Protein AF-A0A968SNZ1-F1 (afdb_monomer)

Secondary structure (DSSP, 8-state):
-EEEEEEEEEEEEEEEPTT-SSEEEEEEEEEEEEEEEEEETTEEEEEEEEE-TT--EEEEEE-TT-EEEEEEEEEEE--TTEEEEEEE-TTTSSEEEEEEE-

pLDDT: mean 97.49, std 1.75, range [88.5, 98.88]

Foldseek 3Di:
DWFPWKWAWWQKFWFAAPPHPHTDIDGHIKIWPTWTWDDAPADTWIKTWIAHPVRDIDIHTGDPDTGGDDDMDTDDDDDPQKHWDFCQDPVVRGRDIDIDTD

Solvent-accessible surface area (backbone atoms only — not comparable to full-atom values): 5648 Å² total; per-residue (Å²): 65,31,50,73,44,38,44,38,26,26,43,24,46,22,27,27,41,90,98,46,94,59,69,48,77,48,77,50,66,31,39,42,72,38,43,46,39,44,41,31,90,83,49,71,52,45,37,36,32,36,26,41,90,87,65,54,74,49,67,28,38,57,42,86,74,53,35,72,58,82,44,73,53,75,42,73,45,75,53,88,55,48,45,47,40,63,43,80,35,85,88,79,72,42,68,39,88,42,80,42,80,100

Mean predicted aligned error: 2.48 Å

Radius of gyration: 14.91 Å; Cα contacts (8 Å, |Δi|>4): 240; chains: 1; bounding box: 35×20×41 Å

Sequence (102 aa):
GFMITAVGSLSRASLRLANQSASTVYSGDFEIISLTGSLCQDGVHLHLAIADAGGHVFGGHLTAGTIIRTTAELVIGDSRCHRFSRQQDAKTGYPELMIELV

Nearest PDB structures (foldseek):
  2hx0-assembly1_A  TM=9.846E-01  e=1.342E-08  Salmonella enterica
  2p6y-assembly1_A  TM=9.732E-01  e=7.906E-08  Vibrio cholerae
  3htn-assembly1_B  TM=8.024E-01  e=1.372E-04  Bacteroides thetaiotaomicron VPI-5482
  4afx-assembly1_A  TM=2.163E-01  e=8.713E+00  Homo sapiens

Structure (mmCIF, N/CA/C/O backbone):
data_AF-A0A968SNZ1-F1
#
_entry.id   AF-A0A968SNZ1-F1
#
loop_
_atom_site.group_PDB
_atom_site.id
_atom_site.type_symbol
_atom_site.label_atom_id
_atom_site.label_alt_id
_atom_site.label_comp_id
_atom_site.label_asym_id
_atom_site.label_entity_id
_atom_site.label_seq_id
_atom_site.pdbx_PDB_ins_code
_atom_site.Cartn_x
_atom_site.Cartn_y
_atom_site.Cartn_z
_atom_site.occupancy
_atom_site.B_iso_or_equiv
_atom_site.auth_seq_id
_atom_site.auth_comp_id
_atom_site.auth_asym_id
_atom_site.auth_atom_id
_atom_site.pdbx_PDB_model_num
ATOM 1 N N . GLY A 1 1 ? -13.433 2.121 7.131 1.00 96.12 1 GLY A N 1
ATOM 2 C CA . GLY A 1 1 ? -13.531 1.331 5.889 1.00 96.12 1 GLY A CA 1
ATOM 3 C C . GLY A 1 1 ? -12.295 0.481 5.679 1.00 96.12 1 GLY A C 1
ATOM 4 O O . GLY A 1 1 ? -11.375 0.509 6.494 1.00 96.12 1 GLY A O 1
ATOM 5 N N . PHE A 1 2 ? -12.263 -0.283 4.597 1.00 98.00 2 PHE A N 1
ATOM 6 C CA . PHE A 1 2 ? -11.152 -1.168 4.245 1.00 98.00 2 PHE A CA 1
ATOM 7 C C . PHE A 1 2 ? -11.090 -1.377 2.732 1.00 98.00 2 PHE A C 1
ATOM 9 O O . PHE A 1 2 ? -12.096 -1.254 2.035 1.00 98.00 2 PHE A O 1
ATOM 16 N N . MET A 1 3 ? -9.907 -1.696 2.222 1.00 98.25 3 MET A N 1
ATOM 17 C CA . MET A 1 3 ? -9.757 -2.099 0.825 1.00 98.25 3 MET A CA 1
ATOM 18 C C . MET A 1 3 ? -10.362 -3.489 0.612 1.00 98.25 3 MET A C 1
ATOM 20 O O . MET A 1 3 ? -10.072 -4.403 1.382 1.00 98.25 3 MET A O 1
ATOM 24 N N . ILE A 1 4 ? -11.190 -3.647 -0.424 1.00 98.19 4 ILE A N 1
ATOM 25 C CA . ILE A 1 4 ? -11.703 -4.954 -0.868 1.00 98.19 4 ILE A CA 1
ATOM 26 C C . ILE A 1 4 ? -10.825 -5.492 -1.996 1.00 98.19 4 ILE A C 1
ATOM 28 O O . ILE A 1 4 ?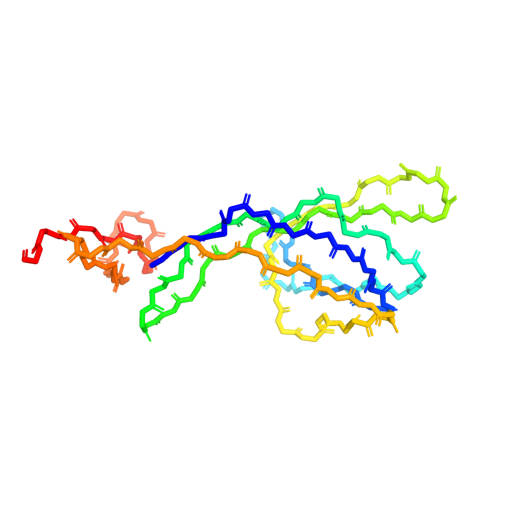 -10.379 -6.633 -1.945 1.00 98.19 4 ILE A O 1
ATOM 32 N N . THR A 1 5 ? -10.575 -4.670 -3.014 1.00 97.75 5 THR A N 1
ATOM 33 C CA . THR A 1 5 ? -9.664 -5.001 -4.111 1.00 97.75 5 THR A CA 1
ATOM 34 C C . THR A 1 5 ? -9.118 -3.730 -4.754 1.00 97.75 5 THR A C 1
ATOM 36 O O . THR A 1 5 ? -9.730 -2.659 -4.664 1.00 97.75 5 THR A O 1
ATOM 39 N N . ALA A 1 6 ? -7.958 -3.859 -5.388 1.00 98.38 6 ALA A N 1
ATOM 40 C CA . ALA A 1 6 ? -7.370 -2.845 -6.241 1.00 98.38 6 ALA A CA 1
ATOM 41 C C . ALA A 1 6 ? -6.642 -3.518 -7.402 1.00 98.38 6 ALA A C 1
ATOM 43 O O . ALA A 1 6 ? -5.816 -4.402 -7.177 1.00 98.38 6 ALA A O 1
ATOM 44 N N . VAL A 1 7 ? -6.919 -3.062 -8.617 1.00 98.44 7 VAL A N 1
ATOM 45 C CA . VAL A 1 7 ? -6.226 -3.488 -9.838 1.00 98.44 7 VAL A CA 1
ATOM 46 C C . VAL A 1 7 ? -5.834 -2.240 -10.613 1.00 98.44 7 VAL A C 1
ATOM 48 O O . VAL A 1 7 ? -6.547 -1.240 -10.590 1.00 98.44 7 VAL A O 1
ATOM 51 N N . GLY A 1 8 ? -4.686 -2.250 -11.274 1.00 98.69 8 GLY A N 1
ATOM 52 C CA . GLY A 1 8 ? -4.235 -1.103 -12.046 1.00 98.69 8 GLY A CA 1
ATOM 53 C C . GLY A 1 8 ? -2.731 -1.088 -12.204 1.00 98.69 8 GLY A C 1
ATOM 54 O O . GLY A 1 8 ? -2.070 -2.100 -12.003 1.00 98.69 8 GLY A O 1
ATOM 55 N N . SER A 1 9 ? -2.184 0.078 -12.524 1.00 98.75 9 SER A N 1
ATOM 56 C CA . SER A 1 9 ? -0.765 0.210 -12.820 1.00 98.75 9 SER A CA 1
ATOM 57 C C . SER A 1 9 ? -0.154 1.497 -12.285 1.00 98.75 9 SER A C 1
ATOM 59 O O . SER A 1 9 ? -0.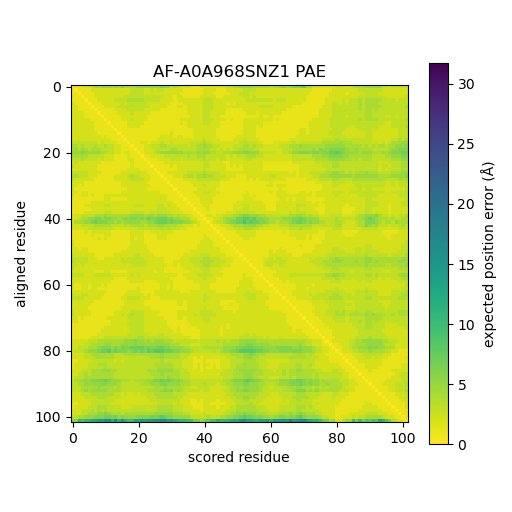820 2.525 -12.133 1.00 98.75 9 SER A O 1
ATOM 61 N N . LEU A 1 10 ? 1.149 1.447 -12.020 1.00 98.81 10 LEU A N 1
ATOM 62 C CA . LEU A 1 10 ? 1.924 2.545 -11.452 1.00 98.81 10 LEU A CA 1
ATOM 63 C C . LEU A 1 10 ? 3.134 2.851 -12.337 1.00 98.81 10 LEU A C 1
ATOM 65 O O . LEU A 1 10 ? 3.712 1.948 -12.939 1.00 98.81 10 LEU A O 1
ATOM 69 N N . SER A 1 11 ? 3.499 4.130 -12.417 1.00 98.62 11 SER A N 1
ATOM 70 C CA . SER A 1 11 ? 4.734 4.612 -13.066 1.00 98.62 11 SER A CA 1
ATOM 71 C C . SER A 1 11 ? 5.827 4.875 -12.028 1.00 98.62 11 SER A C 1
ATOM 73 O O . SER A 1 11 ? 7.019 4.980 -12.329 1.00 98.62 11 SER A O 1
ATOM 75 N N . ARG A 1 12 ? 5.397 4.993 -10.768 1.00 98.62 12 ARG A N 1
ATOM 76 C CA . ARG A 1 12 ? 6.238 5.153 -9.594 1.00 98.62 12 ARG A CA 1
ATOM 77 C C . ARG A 1 12 ? 5.550 4.539 -8.382 1.00 98.62 12 ARG A C 1
ATOM 79 O O . ARG A 1 12 ? 4.395 4.861 -8.115 1.00 98.62 12 ARG A O 1
ATOM 86 N N . ALA A 1 13 ? 6.271 3.742 -7.605 1.00 98.56 13 ALA A N 1
ATOM 87 C CA . ALA A 1 13 ? 5.828 3.237 -6.311 1.00 98.56 13 ALA A CA 1
ATOM 88 C C . ALA A 1 13 ? 6.753 3.730 -5.192 1.00 98.56 13 ALA A C 1
ATOM 90 O O . ALA A 1 13 ? 7.976 3.663 -5.298 1.00 98.56 13 ALA A O 1
ATOM 91 N N . SER A 1 14 ? 6.161 4.239 -4.116 1.00 98.62 14 SER A N 1
ATOM 92 C CA . SER A 1 14 ? 6.842 4.689 -2.901 1.00 98.62 14 SER A CA 1
ATOM 93 C C . SER A 1 14 ? 6.435 3.756 -1.765 1.00 98.62 14 SER A C 1
ATOM 95 O O . SER A 1 14 ? 5.263 3.730 -1.379 1.00 98.62 14 SER A O 1
ATOM 97 N N . LEU A 1 15 ? 7.381 2.947 -1.283 1.00 98.69 15 LEU A N 1
ATOM 98 C CA . LEU A 1 15 ? 7.136 1.901 -0.292 1.00 98.69 15 LEU A CA 1
ATOM 99 C C . LEU A 1 15 ? 8.139 2.005 0.854 1.00 98.69 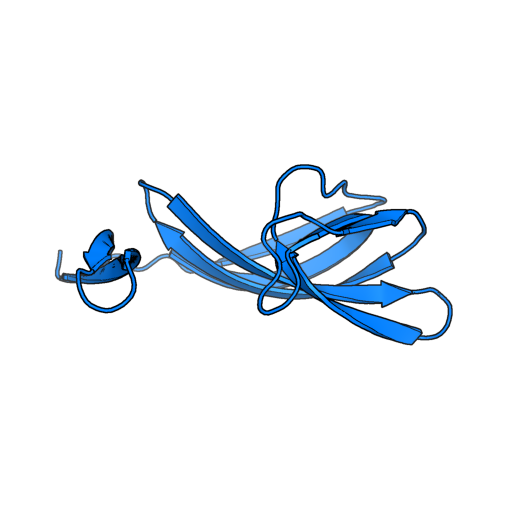15 LEU A C 1
ATOM 101 O O . LEU A 1 15 ? 9.347 1.999 0.632 1.00 98.69 15 LEU A O 1
ATOM 105 N N . ARG A 1 16 ? 7.664 2.018 2.097 1.00 98.56 16 ARG A N 1
ATOM 106 C CA . ARG A 1 16 ? 8.519 1.801 3.269 1.00 98.56 16 ARG A CA 1
ATOM 107 C C . ARG A 1 16 ? 8.618 0.304 3.549 1.00 98.56 16 ARG A C 1
ATOM 109 O O . ARG A 1 16 ? 7.612 -0.356 3.815 1.00 98.56 16 ARG A O 1
ATOM 116 N N . LEU A 1 17 ? 9.834 -0.226 3.453 1.00 98.25 17 LEU A N 1
ATOM 117 C CA . LEU A 1 17 ? 10.111 -1.649 3.643 1.00 98.25 17 LEU A CA 1
ATOM 118 C C . LEU A 1 17 ? 10.153 -2.020 5.132 1.00 98.25 17 LEU A C 1
ATOM 120 O O . LEU A 1 17 ? 10.221 -1.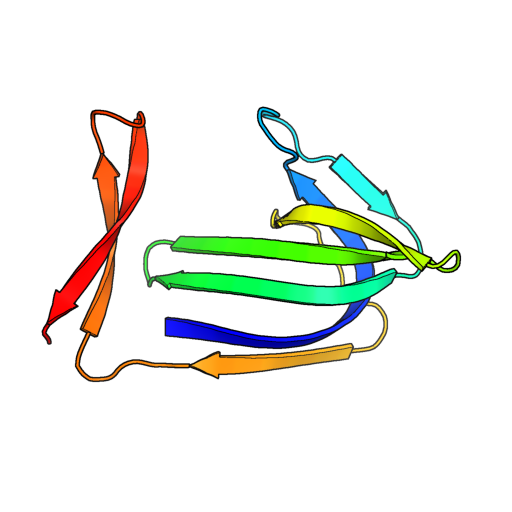155 6.010 1.00 98.25 17 LEU A O 1
ATOM 124 N N . ALA A 1 18 ? 10.106 -3.322 5.417 1.00 97.19 18 ALA A N 1
ATOM 125 C CA . ALA A 1 18 ? 10.122 -3.835 6.782 1.00 97.19 18 ALA A CA 1
ATOM 126 C C . ALA A 1 18 ? 11.346 -3.324 7.561 1.00 97.19 18 ALA A C 1
ATOM 128 O O . ALA A 1 18 ? 12.481 -3.418 7.092 1.00 97.19 18 ALA A O 1
ATOM 129 N N . ASN A 1 19 ? 11.093 -2.793 8.761 1.00 94.69 19 ASN A N 1
ATOM 130 C CA . ASN A 1 19 ? 12.104 -2.224 9.654 1.00 94.69 19 ASN A CA 1
ATOM 131 C C . ASN A 1 19 ? 12.951 -1.089 9.036 1.00 94.69 19 ASN A C 1
ATOM 133 O O . ASN A 1 19 ? 14.084 -0.860 9.452 1.00 94.69 19 ASN A O 1
ATOM 137 N N . GLN A 1 20 ? 12.417 -0.378 8.039 1.00 96.12 20 GLN A N 1
ATOM 138 C CA . GLN A 1 20 ? 13.047 0.812 7.470 1.00 96.12 20 GLN A CA 1
ATOM 139 C C . GLN A 1 20 ? 12.290 2.067 7.893 1.00 96.12 20 GLN A C 1
ATOM 141 O O . GLN A 1 20 ? 11.061 2.086 7.913 1.00 96.12 20 GLN A O 1
ATOM 146 N N . SER A 1 21 ? 13.021 3.134 8.211 1.00 94.00 21 SER A N 1
ATOM 147 C CA . SER A 1 21 ? 12.437 4.447 8.515 1.00 94.00 21 SER A CA 1
ATOM 148 C C . SER A 1 21 ? 12.129 5.242 7.243 1.00 94.00 21 SER A C 1
ATOM 150 O O . SER A 1 21 ? 11.105 5.922 7.170 1.00 94.00 21 SER A O 1
ATOM 152 N N . ALA A 1 22 ? 12.987 5.121 6.226 1.00 97.06 22 ALA A N 1
ATOM 153 C CA . ALA A 1 22 ? 12.852 5.793 4.941 1.00 97.06 22 ALA A CA 1
ATOM 154 C C . ALA A 1 22 ? 12.031 4.972 3.934 1.00 97.06 22 ALA A C 1
ATOM 156 O O . ALA A 1 22 ? 11.982 3.743 3.982 1.00 97.06 22 ALA A O 1
ATOM 157 N N . SER A 1 23 ? 11.391 5.673 2.999 1.00 97.94 23 SER A N 1
ATOM 158 C CA . SER A 1 23 ? 10.694 5.051 1.869 1.00 97.94 23 SER A CA 1
ATOM 159 C C . SER A 1 23 ? 11.671 4.754 0.734 1.00 97.94 23 SER A C 1
ATOM 161 O O . SER A 1 23 ? 12.494 5.597 0.378 1.00 97.94 23 SER A O 1
ATOM 163 N N . THR A 1 24 ? 11.549 3.576 0.134 1.00 98.44 24 THR A N 1
ATOM 164 C CA . THR A 1 24 ? 12.201 3.204 -1.119 1.00 98.44 24 THR A CA 1
ATOM 165 C C . THR A 1 24 ? 11.307 3.603 -2.287 1.00 98.44 24 THR A C 1
ATOM 167 O O . THR A 1 24 ? 10.095 3.382 -2.268 1.00 98.44 24 THR A O 1
ATOM 170 N N . VAL A 1 25 ? 11.909 4.210 -3.308 1.00 98.56 25 VAL A N 1
ATOM 171 C CA . VAL A 1 25 ? 11.211 4.651 -4.516 1.00 98.56 25 VAL A CA 1
ATOM 172 C C . VAL A 1 25 ? 11.585 3.735 -5.668 1.00 98.56 25 VAL A C 1
ATOM 174 O O . VAL A 1 25 ? 12.760 3.604 -6.001 1.00 98.56 25 VAL A O 1
ATOM 177 N N . TYR A 1 26 ? 10.571 3.160 -6.298 1.00 98.25 26 TYR A N 1
ATOM 178 C CA . TYR A 1 26 ? 10.679 2.366 -7.510 1.00 98.25 26 TYR A CA 1
ATOM 179 C C . TYR A 1 26 ? 10.074 3.168 -8.660 1.00 98.25 26 TYR A C 1
ATOM 181 O O . TYR A 1 26 ? 8.936 3.626 -8.558 1.00 98.25 26 TYR A O 1
ATOM 189 N N . SER A 1 27 ? 10.825 3.350 -9.742 1.00 98.25 27 SER A N 1
ATOM 190 C CA . SER A 1 27 ? 10.364 4.027 -10.960 1.00 98.25 27 SER A CA 1
ATOM 191 C C . SER A 1 27 ? 10.404 3.041 -12.120 1.00 98.25 27 SER A C 1
ATOM 193 O O . SER A 1 27 ? 11.383 2.311 -12.262 1.00 98.25 27 SER A O 1
ATOM 195 N N . GLY A 1 28 ? 9.353 3.023 -12.934 1.00 97.31 28 GLY A N 1
ATOM 196 C CA . GLY A 1 28 ? 9.174 2.049 -14.007 1.00 97.31 28 GLY A CA 1
ATOM 197 C C . GLY A 1 28 ? 7.707 1.678 -14.182 1.00 97.31 28 GLY A C 1
ATOM 198 O O . GLY A 1 28 ? 6.839 2.219 -13.497 1.00 97.31 28 GLY A O 1
ATOM 199 N N . ASP A 1 29 ? 7.438 0.747 -15.089 1.00 98.50 29 ASP A N 1
ATOM 200 C CA . ASP A 1 29 ? 6.086 0.261 -15.332 1.00 98.50 29 ASP A CA 1
ATOM 201 C C . ASP A 1 29 ? 5.782 -0.909 -14.399 1.00 98.50 29 ASP A C 1
ATOM 203 O O . ASP A 1 29 ? 6.407 -1.967 -14.487 1.00 98.50 29 ASP A O 1
ATOM 207 N N . PHE A 1 30 ? 4.813 -0.707 -13.508 1.00 98.81 30 PHE A N 1
ATOM 208 C CA . PHE A 1 30 ? 4.386 -1.717 -12.549 1.00 98.81 30 PHE A CA 1
ATOM 209 C C . PHE A 1 30 ? 2.898 -2.027 -12.675 1.00 98.81 30 PHE A C 1
ATOM 211 O O . PHE A 1 30 ? 2.100 -1.129 -12.954 1.00 98.81 30 PHE A O 1
ATOM 218 N N . GLU A 1 31 ? 2.529 -3.270 -12.387 1.00 98.88 31 GLU A N 1
ATOM 219 C CA . GLU A 1 31 ? 1.147 -3.699 -12.158 1.00 98.88 31 GLU A CA 1
ATOM 220 C C . GLU A 1 31 ? 0.866 -3.775 -10.650 1.00 98.88 31 GLU A C 1
ATOM 222 O O . GLU A 1 31 ? 1.704 -4.239 -9.873 1.00 98.88 31 GLU A O 1
ATOM 227 N N . ILE A 1 32 ? -0.308 -3.311 -10.221 1.00 98.81 32 ILE A N 1
ATOM 228 C CA . ILE A 1 32 ? -0.800 -3.446 -8.845 1.00 98.81 32 ILE A CA 1
ATOM 229 C C . ILE A 1 32 ? -1.293 -4.881 -8.671 1.00 98.81 32 ILE A C 1
ATOM 231 O O . ILE A 1 32 ? -2.289 -5.276 -9.271 1.00 98.81 32 ILE A O 1
ATOM 235 N N . ILE A 1 33 ? -0.609 -5.647 -7.823 1.00 98.56 33 ILE A N 1
ATOM 236 C CA . ILE A 1 33 ? -0.972 -7.038 -7.519 1.00 98.56 33 ILE A CA 1
ATOM 237 C C . ILE A 1 33 ? -1.934 -7.101 -6.335 1.00 98.56 33 ILE A C 1
ATOM 239 O O . ILE A 1 33 ? -2.865 -7.904 -6.324 1.00 98.56 33 ILE A O 1
ATOM 243 N N . SER A 1 34 ? -1.722 -6.254 -5.327 1.00 98.38 34 SER A N 1
ATOM 244 C CA . SER A 1 34 ? -2.657 -6.094 -4.215 1.00 98.38 34 SER A CA 1
ATOM 245 C C . SER A 1 34 ? -2.480 -4.749 -3.520 1.00 98.38 34 SER A C 1
ATOM 247 O O . SER A 1 34 ? -1.366 -4.249 -3.377 1.00 98.38 34 SER A O 1
ATOM 249 N N . LEU A 1 35 ? -3.587 -4.180 -3.044 1.00 98.62 35 LEU A N 1
ATOM 250 C CA . LEU A 1 35 ? -3.605 -3.053 -2.114 1.00 98.62 35 LEU A CA 1
ATOM 251 C C . LEU A 1 35 ? -4.535 -3.419 -0.963 1.00 98.62 35 LEU A C 1
ATOM 253 O O . LEU A 1 35 ? -5.749 -3.515 -1.142 1.00 98.62 35 LEU A O 1
ATOM 257 N N . THR A 1 36 ? -3.965 -3.601 0.220 1.00 98.50 36 THR A N 1
ATOM 258 C CA . THR A 1 36 ? -4.693 -4.090 1.390 1.00 98.50 36 THR A CA 1
ATOM 259 C C . THR A 1 36 ? -4.525 -3.122 2.538 1.00 98.50 36 THR A C 1
ATOM 261 O O . THR A 1 36 ? -3.427 -2.630 2.793 1.00 98.50 36 THR A O 1
ATOM 264 N N . GLY A 1 37 ? -5.601 -2.885 3.279 1.00 98.12 37 GLY A N 1
ATOM 265 C CA . GLY A 1 37 ? -5.497 -2.181 4.542 1.00 98.12 37 GLY A CA 1
ATOM 266 C C . GLY A 1 37 ? -6.781 -1.513 4.993 1.00 98.12 37 GLY A C 1
ATOM 267 O O . GLY A 1 37 ? -7.840 -1.640 4.376 1.00 98.12 37 GLY A O 1
ATOM 268 N N . SER A 1 38 ? -6.662 -0.803 6.108 1.00 98.25 38 SER A N 1
ATOM 269 C CA . SER A 1 38 ? -7.760 -0.124 6.794 1.00 98.25 38 SER A CA 1
ATOM 270 C C . SER A 1 38 ? -7.739 1.376 6.515 1.00 98.25 38 SER A C 1
ATOM 272 O O . SER A 1 38 ? -6.671 1.998 6.523 1.00 98.25 38 SER A O 1
ATOM 274 N N . LEU A 1 39 ? -8.929 1.946 6.360 1.00 97.31 39 LEU A N 1
ATOM 275 C CA . LEU A 1 39 ? -9.166 3.367 6.149 1.00 97.31 39 LEU A CA 1
ATOM 276 C C . LEU A 1 39 ? -9.919 3.931 7.362 1.00 97.31 39 LEU A C 1
ATOM 278 O O . LEU A 1 39 ? -11.080 3.568 7.585 1.00 97.31 39 LEU A O 1
ATOM 282 N N . CYS A 1 40 ? -9.268 4.804 8.125 1.00 95.50 40 CYS A N 1
ATOM 283 C CA . CYS A 1 40 ? -9.840 5.526 9.263 1.00 95.50 40 CYS A CA 1
ATOM 284 C C . CYS A 1 40 ? -9.904 7.030 8.936 1.00 95.50 40 CYS A C 1
ATOM 286 O O . CYS A 1 40 ? -9.191 7.505 8.052 1.00 95.50 40 CYS A O 1
ATOM 288 N N . GLN A 1 41 ? -10.750 7.795 9.635 1.00 88.50 41 GLN A N 1
ATOM 289 C CA . GLN A 1 41 ? -10.839 9.252 9.418 1.00 88.50 41 GLN A CA 1
ATOM 290 C C . GLN A 1 41 ? -9.560 9.996 9.832 1.00 88.50 41 GLN A C 1
ATOM 292 O O . GLN A 1 41 ? -9.232 11.030 9.261 1.00 88.50 41 GLN A O 1
ATOM 297 N N . ASP A 1 42 ? -8.845 9.456 10.812 1.00 92.50 42 ASP A N 1
ATOM 298 C CA . ASP A 1 42 ? -7.610 9.982 11.393 1.00 92.50 42 ASP A CA 1
ATOM 299 C C . ASP A 1 42 ? -6.338 9.369 10.782 1.00 92.50 42 ASP A C 1
ATOM 301 O O . ASP A 1 42 ? -5.226 9.728 11.167 1.00 92.50 42 ASP A O 1
ATOM 305 N N . GLY A 1 43 ? -6.473 8.469 9.805 1.00 93.94 43 GLY A N 1
ATOM 306 C CA . GLY A 1 43 ? -5.335 7.909 9.088 1.00 93.94 43 GLY A CA 1
ATOM 307 C C . GLY A 1 43 ? -5.654 6.634 8.317 1.00 93.94 43 GLY A C 1
ATOM 308 O O . GLY A 1 43 ? -6.622 5.924 8.578 1.00 93.94 43 GLY A O 1
ATOM 309 N N . VAL A 1 44 ? -4.788 6.302 7.366 1.00 96.81 44 VAL A N 1
ATOM 310 C CA . VAL A 1 44 ? -4.858 5.048 6.609 1.00 96.81 44 VAL A CA 1
ATOM 311 C C . VAL A 1 44 ? -3.632 4.199 6.912 1.00 96.81 44 VAL A C 1
ATOM 313 O O . VAL A 1 44 ? -2.551 4.722 7.171 1.00 96.81 44 VAL A O 1
ATOM 316 N N . HIS A 1 45 ? -3.789 2.881 6.860 1.00 98.31 45 HIS A N 1
ATOM 317 C CA . HIS A 1 45 ? -2.664 1.951 6.898 1.00 98.31 45 HIS A CA 1
ATOM 318 C C . HIS A 1 45 ? -2.841 0.985 5.741 1.00 98.31 45 HIS A C 1
ATOM 320 O O . HIS A 1 45 ? -3.693 0.101 5.808 1.00 98.31 45 HIS A O 1
ATOM 326 N N . LEU A 1 46 ? -2.069 1.208 4.680 1.00 98.56 46 LEU A N 1
ATOM 327 C CA . LEU A 1 46 ? -2.155 0.474 3.427 1.00 98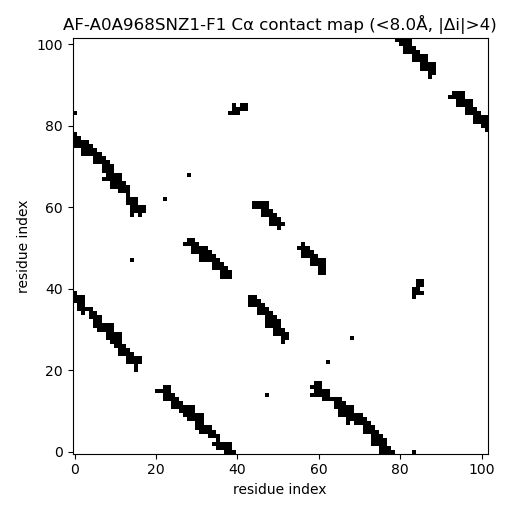.56 46 LEU A CA 1
ATOM 328 C C . LEU A 1 46 ? -0.817 -0.193 3.125 1.00 98.56 46 LEU A C 1
ATOM 330 O O . LEU A 1 46 ? 0.234 0.440 3.212 1.00 98.56 46 LEU A O 1
ATOM 334 N N . HIS A 1 47 ? -0.863 -1.463 2.752 1.00 98.81 47 HIS A N 1
ATOM 335 C CA . HIS A 1 47 ? 0.251 -2.200 2.174 1.00 98.81 47 HIS A CA 1
ATOM 336 C C . HIS A 1 47 ? -0.039 -2.454 0.698 1.00 98.81 47 HIS A C 1
ATOM 338 O O . HIS A 1 47 ? -1.178 -2.736 0.324 1.00 98.81 47 HIS A O 1
ATOM 344 N N . LEU A 1 48 ? 0.994 -2.344 -0.128 1.00 98.81 48 LEU A N 1
ATOM 345 C CA . LEU A 1 48 ? 0.914 -2.476 -1.577 1.00 98.81 48 LEU A CA 1
ATOM 346 C C . LEU A 1 48 ? 1.934 -3.522 -2.034 1.00 98.81 48 LEU A C 1
ATOM 348 O O . LEU A 1 48 ? 3.091 -3.466 -1.611 1.00 98.81 48 LEU A O 1
ATOM 352 N N . ALA A 1 49 ? 1.507 -4.437 -2.903 1.00 98.75 49 ALA A N 1
ATOM 353 C CA . ALA A 1 49 ? 2.384 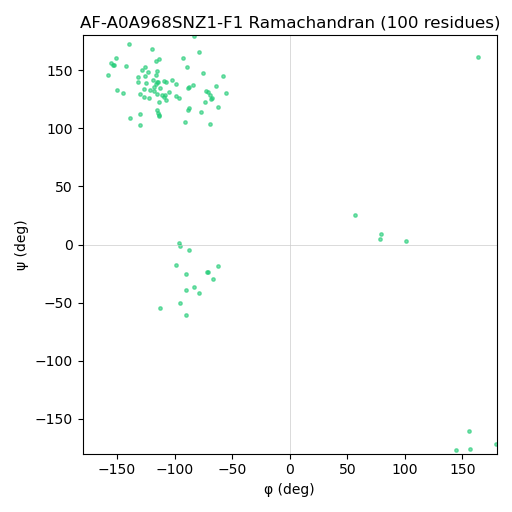-5.298 -3.688 1.00 98.75 49 ALA A CA 1
ATOM 354 C C . ALA A 1 49 ? 2.279 -4.933 -5.175 1.00 98.75 49 ALA A C 1
ATOM 356 O O . ALA A 1 49 ? 1.177 -4.762 -5.705 1.00 98.75 49 ALA A O 1
ATOM 357 N N . ILE A 1 50 ? 3.426 -4.829 -5.840 1.00 98.81 50 ILE A N 1
ATOM 358 C CA . ILE A 1 50 ? 3.556 -4.468 -7.255 1.00 98.81 50 ILE A CA 1
ATOM 359 C C . ILE A 1 50 ? 4.417 -5.494 -7.983 1.00 98.81 50 ILE A C 1
ATOM 361 O O . ILE A 1 50 ? 5.326 -6.050 -7.372 1.00 98.81 50 ILE A O 1
ATOM 365 N N . ALA A 1 51 ? 4.173 -5.701 -9.273 1.00 98.81 51 ALA A N 1
ATOM 366 C CA . ALA A 1 51 ? 5.033 -6.505 -10.138 1.00 98.81 51 ALA A CA 1
ATOM 367 C C . ALA A 1 51 ? 5.658 -5.646 -11.239 1.00 98.81 51 ALA A C 1
ATOM 369 O O . ALA A 1 51 ? 4.973 -4.801 -11.815 1.00 98.81 51 ALA A O 1
ATOM 370 N N . ASP A 1 52 ? 6.943 -5.856 -11.521 1.00 98.56 52 ASP A N 1
ATOM 371 C CA . ASP A 1 52 ? 7.629 -5.244 -12.665 1.00 98.56 52 ASP A CA 1
ATOM 372 C C . ASP A 1 52 ? 7.402 -6.026 -13.974 1.00 98.56 52 ASP A C 1
ATOM 374 O O . ASP A 1 52 ? 6.751 -7.073 -13.999 1.00 98.56 52 ASP A O 1
ATOM 378 N N . ALA A 1 53 ? 7.978 -5.539 -15.077 1.00 97.69 53 ALA A N 1
ATOM 379 C CA . ALA A 1 53 ? 7.902 -6.190 -16.388 1.00 97.69 53 ALA A CA 1
ATOM 380 C C . ALA A 1 53 ? 8.548 -7.593 -16.444 1.00 97.69 53 ALA A C 1
ATOM 382 O O . ALA A 1 53 ? 8.261 -8.360 -17.362 1.00 97.69 53 ALA A O 1
ATOM 383 N N . GLY A 1 54 ? 9.419 -7.933 -15.488 1.00 98.06 54 GLY A N 1
ATOM 384 C CA . GLY A 1 54 ? 9.995 -9.270 -15.333 1.00 98.06 54 GLY A CA 1
ATOM 385 C C . GLY A 1 54 ? 9.136 -10.207 -14.478 1.00 98.06 54 GLY A C 1
ATOM 386 O O . GLY A 1 54 ? 9.473 -11.381 -14.343 1.00 98.06 54 GLY A O 1
ATOM 387 N N . GLY A 1 55 ? 8.040 -9.709 -13.900 1.00 97.75 55 GLY A N 1
ATOM 388 C CA . GLY A 1 55 ? 7.188 -10.443 -12.970 1.00 97.75 55 GLY A CA 1
ATOM 389 C C . GLY A 1 55 ? 7.737 -10.509 -11.542 1.00 97.75 55 GLY A C 1
ATOM 390 O O . GLY A 1 55 ? 7.185 -11.243 -10.721 1.00 97.75 55 GLY A O 1
ATOM 391 N N . HIS A 1 56 ? 8.799 -9.765 -11.209 1.00 98.44 56 HIS A N 1
ATOM 392 C CA . HIS A 1 56 ? 9.291 -9.703 -9.834 1.00 98.44 56 HIS A CA 1
ATOM 393 C C . HIS A 1 56 ? 8.338 -8.882 -8.978 1.00 98.44 56 HIS A C 1
ATOM 395 O O . HIS A 1 56 ? 7.962 -7.769 -9.346 1.00 98.44 56 HIS A O 1
ATOM 401 N N . VAL A 1 57 ? 7.980 -9.426 -7.814 1.00 98.56 57 VAL A N 1
ATOM 402 C CA . VAL A 1 57 ? 7.044 -8.783 -6.893 1.00 98.56 57 VAL A CA 1
ATOM 403 C C . VAL A 1 57 ? 7.794 -8.064 -5.779 1.00 98.56 57 VAL A C 1
ATOM 405 O O . VAL A 1 57 ? 8.600 -8.658 -5.063 1.00 98.56 57 VAL A O 1
ATOM 408 N N . PHE A 1 58 ? 7.463 -6.792 -5.594 1.00 97.00 58 PHE A N 1
ATOM 409 C CA . PHE A 1 58 ? 7.942 -5.947 -4.506 1.00 97.00 58 PHE A CA 1
ATOM 410 C C . PHE A 1 58 ? 6.759 -5.549 -3.633 1.00 97.00 58 PHE A C 1
ATOM 412 O O . PHE A 1 58 ? 5.655 -5.344 -4.135 1.00 97.00 58 PHE A O 1
ATOM 419 N N . GLY A 1 59 ? 6.971 -5.411 -2.326 1.00 98.44 59 GLY A N 1
ATOM 420 C CA . GLY A 1 59 ? 5.893 -5.028 -1.426 1.00 98.44 59 GLY A CA 1
ATOM 421 C C . GLY A 1 59 ? 6.370 -4.308 -0.178 1.00 98.44 59 GLY A C 1
ATOM 422 O O . GLY A 1 59 ? 7.509 -4.464 0.262 1.00 98.44 59 GLY A O 1
ATOM 423 N N . GLY A 1 60 ? 5.481 -3.502 0.391 1.00 98.56 60 GLY A N 1
ATOM 424 C CA . GLY A 1 60 ? 5.760 -2.747 1.604 1.00 98.56 60 GLY A CA 1
ATOM 425 C C . GLY A 1 60 ? 4.593 -1.873 2.040 1.00 98.56 60 GLY A C 1
ATOM 426 O O . GLY A 1 60 ? 3.492 -1.938 1.490 1.00 98.56 60 GLY A O 1
ATOM 427 N N . HIS A 1 61 ? 4.855 -1.038 3.040 1.00 98.62 61 HIS A N 1
ATOM 428 C CA . HIS A 1 61 ? 3.911 -0.036 3.512 1.00 98.62 61 HIS A CA 1
ATOM 429 C C . HIS A 1 61 ? 3.831 1.107 2.495 1.00 98.62 61 HIS A C 1
ATOM 431 O O . HIS A 1 61 ? 4.851 1.718 2.174 1.00 98.62 61 HIS A O 1
ATOM 437 N N . LEU A 1 62 ? 2.634 1.394 1.983 1.00 98.50 62 LEU A N 1
ATOM 438 C CA . LEU A 1 62 ? 2.415 2.434 0.984 1.00 98.50 62 LEU A CA 1
ATOM 439 C C . LEU A 1 62 ? 2.668 3.815 1.592 1.00 98.50 62 LEU A C 1
ATOM 441 O O . LEU A 1 62 ? 2.055 4.189 2.590 1.00 98.50 62 LEU A O 1
ATOM 445 N N . THR A 1 63 ? 3.536 4.594 0.955 1.00 98.12 63 THR A N 1
ATOM 446 C CA . THR A 1 63 ? 3.849 5.967 1.359 1.00 98.12 63 THR A CA 1
ATOM 447 C C . THR A 1 63 ? 3.505 6.968 0.261 1.00 98.12 63 THR A C 1
ATOM 449 O O . THR A 1 63 ?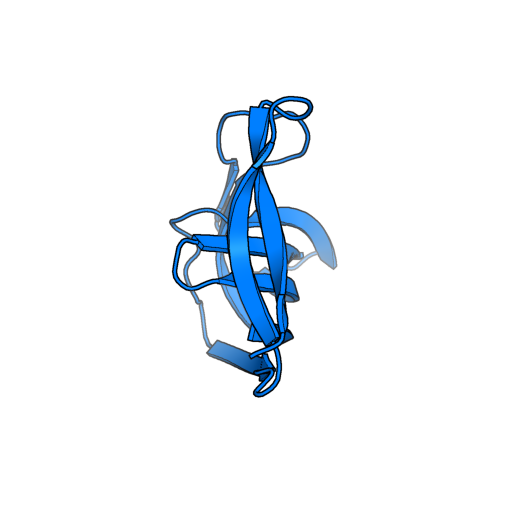 3.213 6.612 -0.883 1.00 98.12 63 THR A O 1
ATOM 452 N N . ALA A 1 64 ? 3.529 8.257 0.608 1.00 97.19 64 ALA A N 1
ATOM 453 C CA . ALA A 1 64 ? 3.259 9.323 -0.348 1.00 97.19 64 ALA A CA 1
ATOM 454 C C . ALA A 1 64 ? 4.236 9.276 -1.539 1.00 97.19 64 ALA A C 1
ATOM 456 O O . ALA A 1 64 ? 5.421 8.954 -1.397 1.00 97.19 64 ALA A O 1
ATOM 457 N N . GLY A 1 65 ? 3.729 9.624 -2.724 1.00 97.25 65 GLY A N 1
ATOM 458 C CA . GLY A 1 65 ? 4.513 9.672 -3.958 1.00 97.25 65 GLY A CA 1
ATOM 459 C C . GLY A 1 65 ? 4.351 8.472 -4.898 1.00 97.25 65 GLY A C 1
ATOM 460 O O . GLY A 1 65 ? 5.003 8.441 -5.939 1.00 97.25 65 GLY A O 1
ATOM 461 N N . THR A 1 66 ? 3.493 7.509 -4.584 1.00 98.50 66 THR A N 1
ATOM 462 C CA . THR A 1 66 ? 3.058 6.506 -5.567 1.00 98.50 66 THR A CA 1
ATOM 463 C C . THR A 1 66 ? 2.175 7.167 -6.633 1.00 98.50 66 THR A C 1
ATOM 465 O O . THR A 1 66 ? 1.244 7.889 -6.283 1.00 98.50 66 THR A O 1
ATOM 468 N N . ILE A 1 67 ? 2.481 6.955 -7.917 1.00 98.62 67 ILE A N 1
ATOM 469 C CA . ILE A 1 67 ? 1.833 7.615 -9.061 1.00 98.62 67 ILE A CA 1
ATOM 470 C C . ILE A 1 67 ? 1.226 6.563 -9.988 1.00 98.62 67 ILE A C 1
ATOM 472 O O . ILE A 1 67 ? 1.921 5.654 -10.448 1.00 98.62 67 ILE A O 1
ATOM 476 N N . ILE A 1 68 ? -0.068 6.716 -10.272 1.00 98.75 68 ILE A N 1
ATOM 477 C CA . ILE A 1 68 ? -0.810 5.887 -11.228 1.00 98.75 68 ILE A CA 1
ATOM 478 C C . ILE A 1 68 ? -0.244 6.100 -12.635 1.00 98.75 68 ILE A C 1
ATOM 480 O O . ILE A 1 68 ? 0.021 7.235 -13.032 1.00 98.75 68 ILE A O 1
ATOM 484 N N . ARG A 1 69 ? -0.063 5.013 -13.393 1.00 98.56 69 ARG A N 1
ATOM 485 C CA . ARG A 1 69 ? 0.380 5.066 -14.794 1.00 98.56 69 ARG A CA 1
ATOM 486 C C . ARG A 1 69 ? -0.795 5.144 -15.754 1.00 98.56 69 ARG A C 1
ATOM 488 O O . ARG A 1 69 ? -0.891 6.116 -16.494 1.00 98.56 69 ARG A O 1
ATOM 495 N N . THR A 1 70 ? -1.675 4.141 -15.749 1.00 98.56 70 THR A N 1
ATOM 496 C CA . THR A 1 70 ? -2.867 4.124 -16.618 1.00 98.56 70 THR A CA 1
ATOM 497 C C . THR A 1 70 ? -4.163 4.239 -15.829 1.00 98.56 70 THR A C 1
ATOM 499 O O . THR A 1 70 ? -4.959 5.133 -16.092 1.00 98.56 70 THR A O 1
ATOM 502 N N . THR A 1 71 ? -4.376 3.357 -14.853 1.00 98.62 71 THR A N 1
ATOM 503 C CA . THR A 1 71 ? -5.591 3.312 -14.034 1.00 98.62 71 THR A CA 1
ATOM 504 C C . THR A 1 71 ? -5.293 2.753 -12.648 1.00 98.62 71 THR A C 1
ATOM 506 O O . THR A 1 71 ? -4.2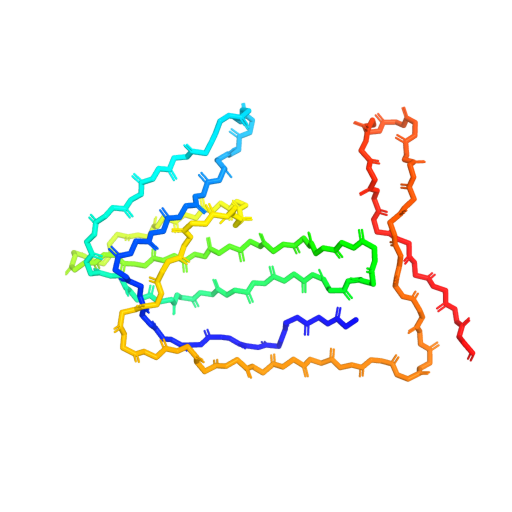85 2.074 -12.444 1.00 98.62 71 THR A O 1
ATOM 509 N N . ALA A 1 72 ? -6.191 3.026 -11.709 1.00 98.50 72 ALA A N 1
ATOM 510 C CA . ALA A 1 72 ? -6.329 2.290 -10.464 1.00 98.50 72 ALA A CA 1
ATOM 511 C C . ALA A 1 72 ? -7.825 2.106 -10.192 1.00 98.50 72 ALA A C 1
ATOM 513 O O . ALA A 1 72 ? -8.542 3.053 -9.872 1.00 98.50 72 ALA A O 1
ATOM 514 N N . GLU A 1 73 ? -8.294 0.878 -10.345 1.00 98.62 73 GLU A N 1
ATOM 515 C CA . GLU A 1 73 ? -9.664 0.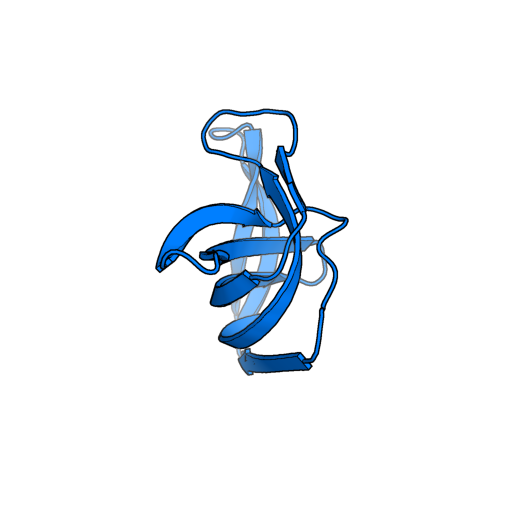458 -10.100 1.00 98.62 73 GLU A CA 1
ATOM 516 C C . GLU A 1 73 ? -9.765 -0.002 -8.650 1.00 98.62 73 GLU A C 1
ATOM 518 O O . GLU A 1 73 ? -9.251 -1.059 -8.283 1.00 98.62 73 GLU A O 1
ATOM 523 N N . LEU A 1 74 ? -10.376 0.827 -7.804 1.00 98.50 74 LEU A N 1
ATOM 524 C CA . LEU A 1 74 ? -10.415 0.628 -6.358 1.00 98.50 74 LEU A CA 1
ATOM 525 C C . LEU A 1 74 ? -11.828 0.275 -5.903 1.00 98.50 74 LEU A C 1
ATOM 527 O O . LEU A 1 74 ? -12.776 1.013 -6.170 1.00 98.50 74 LEU A O 1
ATOM 531 N N . VAL A 1 75 ? -11.957 -0.808 -5.139 1.00 98.56 75 VAL A N 1
ATOM 532 C CA . VAL A 1 75 ? -13.198 -1.157 -4.439 1.00 98.56 75 VAL A CA 1
ATOM 533 C C . VAL A 1 75 ? -12.959 -1.049 -2.942 1.00 98.56 75 VAL A C 1
ATOM 535 O O . VAL A 1 75 ? -12.081 -1.712 -2.381 1.00 98.56 75 VAL A O 1
ATOM 538 N N . ILE A 1 76 ? -13.761 -0.212 -2.290 1.00 98.31 76 ILE A N 1
ATOM 539 C CA . ILE A 1 76 ? -13.651 0.089 -0.864 1.00 98.31 76 ILE A CA 1
ATOM 540 C C . ILE A 1 76 ? -14.902 -0.415 -0.152 1.00 98.31 76 ILE A C 1
ATOM 542 O O . ILE A 1 76 ? -16.026 -0.114 -0.550 1.00 98.31 76 ILE A O 1
ATOM 546 N N . GLY A 1 77 ? -14.687 -1.169 0.920 1.00 97.75 77 GLY A N 1
ATOM 547 C CA . GLY A 1 77 ? -15.722 -1.573 1.854 1.00 97.75 77 GLY A CA 1
ATOM 548 C C . GLY A 1 77 ? -15.910 -0.527 2.941 1.00 97.75 77 GLY A C 1
ATOM 549 O O . GLY A 1 77 ? -14.943 -0.036 3.535 1.00 97.75 77 GLY A O 1
ATOM 550 N N . ASP A 1 78 ? -17.167 -0.220 3.232 1.00 95.44 78 ASP A N 1
ATOM 551 C CA . ASP A 1 78 ? -17.548 0.607 4.368 1.00 95.44 78 ASP A CA 1
ATOM 552 C C . ASP A 1 78 ? -18.436 -0.179 5.337 1.00 95.44 78 ASP A C 1
ATOM 554 O O . ASP A 1 78 ? -19.274 -0.982 4.924 1.00 95.44 78 ASP A O 1
ATOM 558 N N . SER A 1 79 ? -18.235 0.042 6.634 1.00 94.88 79 SER A N 1
ATOM 559 C CA . SER A 1 79 ? -18.965 -0.648 7.695 1.00 94.88 79 SER A CA 1
ATOM 560 C C . SER A 1 79 ? -19.846 0.343 8.435 1.00 94.88 79 SER A C 1
ATOM 562 O O . SER A 1 79 ? -19.352 1.160 9.202 1.00 94.88 79 SER A O 1
ATOM 564 N N . ARG A 1 80 ? -21.167 0.219 8.277 1.00 94.25 80 ARG A N 1
ATOM 565 C CA . ARG A 1 80 ? -22.128 1.141 8.908 1.00 94.25 80 ARG A CA 1
ATOM 566 C C . ARG A 1 80 ? -22.271 0.965 10.418 1.00 94.25 80 ARG A C 1
ATOM 568 O O . ARG A 1 80 ? -22.679 1.899 11.091 1.00 94.25 80 ARG A O 1
ATOM 575 N N . CYS A 1 81 ? -21.954 -0.218 10.932 1.00 96.94 81 CYS A N 1
ATOM 576 C CA . CYS A 1 81 ? -22.052 -0.541 12.354 1.00 96.94 81 CYS A CA 1
ATOM 577 C C . CYS A 1 81 ? -20.736 -0.362 13.113 1.00 96.94 81 CYS A C 1
ATOM 579 O O . CYS A 1 81 ? -20.713 -0.610 14.311 1.00 96.94 81 CYS A O 1
ATOM 581 N N . HIS A 1 82 ? -19.648 0.034 12.442 1.00 97.00 82 HIS A N 1
ATOM 582 C CA . HIS A 1 82 ? -18.347 0.160 13.092 1.00 97.00 82 HIS A CA 1
ATOM 583 C C . HIS A 1 82 ? -17.678 1.492 12.769 1.00 97.00 82 HIS A C 1
ATOM 585 O O . HIS A 1 82 ? -17.665 1.933 11.620 1.00 97.00 82 HIS A O 1
ATOM 591 N N . ARG A 1 83 ? -17.035 2.087 13.771 1.00 96.19 83 ARG A N 1
ATOM 592 C CA . ARG A 1 83 ? -16.147 3.239 13.637 1.00 96.19 83 ARG A CA 1
ATOM 593 C C . ARG A 1 83 ? -14.708 2.778 13.767 1.00 96.19 83 ARG A C 1
ATOM 595 O O . ARG A 1 83 ? -14.375 2.024 14.672 1.00 96.19 83 ARG A O 1
ATOM 602 N N . PHE A 1 84 ? -13.878 3.219 12.829 1.00 97.12 84 PHE A N 1
ATOM 603 C CA . PHE A 1 84 ? -12.458 2.891 12.783 1.00 97.12 84 PHE A CA 1
ATOM 604 C C . PHE A 1 84 ? -11.679 4.156 13.150 1.00 97.12 84 PHE A C 1
ATOM 606 O O . PHE A 1 84 ? -11.920 5.209 12.551 1.00 97.12 84 PHE A O 1
ATOM 613 N N . SER A 1 85 ? -10.759 4.050 14.102 1.00 97.06 85 SER A N 1
ATOM 614 C CA . SER A 1 85 ? -9.881 5.137 14.550 1.00 97.06 85 SER A CA 1
ATOM 615 C C . SER A 1 85 ? -8.464 4.620 14.810 1.00 97.06 85 SER A C 1
ATOM 617 O O . SER A 1 85 ? -8.194 3.416 14.727 1.00 97.06 85 SER A O 1
ATOM 619 N N . ARG A 1 86 ? -7.536 5.535 15.073 1.00 97.44 86 ARG A N 1
ATOM 620 C CA . ARG A 1 86 ? -6.144 5.277 15.426 1.00 97.44 86 ARG A CA 1
ATOM 621 C C . ARG A 1 86 ? -5.903 5.767 16.847 1.00 97.44 86 ARG A C 1
ATOM 623 O O . ARG A 1 86 ? -5.975 6.963 17.113 1.00 97.44 86 ARG A O 1
ATOM 630 N N . GLN A 1 87 ? -5.587 4.855 17.759 1.00 96.38 87 GLN A N 1
ATOM 631 C CA . GLN A 1 87 ? -5.287 5.192 19.150 1.00 96.38 87 GLN A CA 1
ATOM 632 C C . GLN A 1 87 ? -3.839 4.867 19.483 1.00 96.38 87 GLN A C 1
ATOM 634 O O . GLN A 1 87 ? -3.306 3.848 19.051 1.00 96.38 87 GLN A O 1
ATOM 639 N N . GLN A 1 88 ? -3.195 5.747 20.247 1.00 97.12 88 GLN A N 1
ATOM 640 C CA . GLN A 1 88 ? -1.816 5.544 20.668 1.00 97.12 88 GLN A CA 1
ATOM 641 C C . GLN A 1 88 ? -1.707 4.285 21.538 1.00 97.12 88 GLN A C 1
ATOM 643 O O . GLN A 1 88 ? -2.272 4.238 22.630 1.00 97.12 88 GLN A O 1
ATOM 648 N N . ASP A 1 89 ? -0.933 3.300 21.084 1.00 97.62 89 ASP A N 1
ATOM 649 C CA . ASP A 1 89 ? -0.579 2.127 21.879 1.00 97.62 89 ASP A CA 1
ATOM 650 C C . ASP A 1 89 ? 0.792 2.351 22.538 1.00 97.62 89 ASP A C 1
ATOM 652 O O . ASP A 1 89 ? 1.787 2.668 21.879 1.00 97.62 89 ASP A O 1
ATOM 656 N N . ALA A 1 90 ? 0.851 2.202 23.862 1.00 97.50 90 ALA A N 1
ATOM 657 C CA . ALA A 1 90 ? 2.080 2.352 24.639 1.00 97.50 90 ALA A CA 1
ATOM 658 C C . ALA A 1 90 ? 3.077 1.200 24.425 1.00 97.50 90 ALA A C 1
ATOM 660 O O . ALA A 1 90 ? 4.272 1.379 24.649 1.00 97.50 90 ALA A O 1
ATOM 661 N N . LYS A 1 91 ? 2.611 0.017 24.007 1.00 97.81 91 LYS A N 1
ATOM 662 C CA . LYS A 1 91 ? 3.461 -1.159 23.774 1.00 97.81 91 LYS A CA 1
ATOM 663 C C . LYS A 1 91 ? 4.189 -1.077 22.442 1.00 97.81 91 LYS A C 1
ATOM 665 O O . LYS A 1 91 ? 5.356 -1.448 22.374 1.00 97.81 91 LYS A O 1
ATOM 670 N N . THR A 1 92 ? 3.502 -0.630 21.392 1.00 96.19 92 THR A N 1
ATOM 671 C CA . THR A 1 92 ? 4.094 -0.529 20.049 1.00 96.19 92 THR A CA 1
ATOM 672 C C . THR A 1 92 ? 4.743 0.830 19.813 1.00 96.19 92 THR A C 1
ATOM 674 O O . THR A 1 92 ? 5.669 0.932 19.013 1.00 96.19 92 THR A O 1
ATOM 677 N N . GLY A 1 93 ? 4.289 1.870 20.523 1.00 96.56 93 GLY A N 1
ATOM 678 C CA . GLY A 1 93 ? 4.712 3.248 20.298 1.00 96.56 93 GLY A CA 1
ATOM 679 C C . GLY A 1 93 ? 4.033 3.903 19.093 1.00 96.56 93 GLY A C 1
ATOM 680 O O . GLY A 1 93 ? 4.334 5.057 18.792 1.00 96.56 93 GLY A O 1
ATOM 681 N N . TYR A 1 94 ? 3.085 3.228 18.435 1.00 95.44 94 TYR A N 1
ATOM 682 C CA . TYR A 1 94 ? 2.390 3.731 17.250 1.00 95.44 94 TYR A CA 1
ATOM 683 C C . TYR A 1 94 ? 0.884 3.928 17.489 1.00 95.44 94 TYR A C 1
ATOM 685 O O . TYR A 1 94 ? 0.301 3.304 18.377 1.00 95.44 94 TYR A O 1
ATOM 693 N N . PRO A 1 95 ? 0.224 4.780 16.683 1.00 96.56 95 PRO A N 1
ATOM 694 C CA . PRO A 1 95 ? -1.231 4.812 16.597 1.00 96.56 95 PRO A CA 1
ATOM 695 C C . PRO A 1 95 ? -1.777 3.543 15.917 1.00 96.56 95 PRO A C 1
ATOM 697 O O . PRO A 1 95 ? -1.722 3.387 14.691 1.00 96.56 95 PRO A O 1
ATOM 700 N N . GLU A 1 96 ? -2.323 2.630 16.710 1.00 97.88 96 GLU A N 1
ATOM 701 C CA . GLU A 1 96 ? -2.865 1.351 16.251 1.00 97.88 96 GLU A CA 1
ATOM 702 C C . GLU A 1 96 ? -4.362 1.431 15.946 1.00 97.88 96 GLU A C 1
ATOM 704 O O . GLU A 1 96 ? -5.056 2.356 16.364 1.00 97.88 96 GLU A O 1
ATOM 709 N N . LEU A 1 97 ? -4.865 0.472 15.166 1.00 97.62 97 LEU A N 1
ATOM 710 C CA . LEU A 1 97 ? -6.274 0.424 14.774 1.00 97.62 97 LEU A CA 1
ATOM 711 C C . LEU A 1 97 ? -7.163 0.105 15.985 1.00 97.62 97 LEU A C 1
ATOM 713 O O . LEU A 1 97 ? -7.014 -0.947 16.601 1.00 97.62 97 LEU A O 1
ATOM 717 N N . MET A 1 98 ? -8.146 0.964 16.243 1.00 97.06 98 MET A N 1
ATOM 718 C CA . MET A 1 98 ? -9.240 0.721 17.180 1.00 97.06 98 MET A CA 1
ATOM 719 C C . MET A 1 98 ? -10.563 0.639 16.411 1.00 97.06 98 MET A C 1
ATOM 721 O O . MET A 1 98 ? -10.793 1.397 15.465 1.00 97.06 98 MET A O 1
ATOM 725 N N . ILE A 1 99 ? -11.426 -0.299 16.806 1.00 96.81 99 ILE A N 1
ATOM 726 C CA . ILE A 1 99 ? -12.736 -0.525 16.190 1.00 96.81 99 ILE A CA 1
ATOM 727 C C . ILE A 1 99 ? -13.802 -0.496 17.284 1.00 96.81 99 ILE A C 1
ATOM 729 O O . ILE A 1 99 ? -13.712 -1.242 18.257 1.00 96.81 99 ILE A O 1
ATOM 733 N N . GLU A 1 100 ? -14.819 0.336 17.095 1.00 96.88 100 GLU A N 1
ATOM 734 C CA . GLU A 1 100 ? -15.945 0.508 18.019 1.00 96.88 100 GLU A CA 1
ATOM 735 C C . GLU A 1 100 ? -17.269 0.305 17.279 1.00 96.88 100 GLU A C 1
ATOM 737 O O . GLU A 1 100 ? -17.338 0.544 16.074 1.00 96.88 100 GLU A O 1
ATOM 742 N N . LEU A 1 101 ? -18.321 -0.119 17.982 1.00 95.75 101 LEU A N 1
ATOM 743 C CA . LEU A 1 101 ? -19.675 -0.161 17.420 1.00 95.75 101 LEU A CA 1
ATOM 744 C C . LEU A 1 101 ? -20.276 1.252 17.349 1.00 95.75 101 LEU A C 1
ATOM 746 O O . LEU A 1 101 ? -19.981 2.093 18.200 1.00 95.75 101 LEU A O 1
ATOM 750 N N . VAL A 1 102 ? -21.108 1.501 16.334 1.00 89.50 102 VAL A N 1
ATOM 751 C CA . VAL A 1 102 ? -21.854 2.761 16.131 1.00 89.50 102 VAL A CA 1
ATOM 752 C C . VAL A 1 102 ? -23.331 2.565 16.425 1.00 89.50 102 VAL A C 1
ATOM 754 O O . VAL A 1 102 ? -23.873 1.526 15.985 1.00 89.50 102 VAL A O 1
#